Protein AF-A5ING0-F1 (afdb_monomer_lite)

pLDDT: mean 86.45, std 16.55, range [37.06, 98.38]

Sequence (148 aa):
MRKTYEVIRAILRKTGPILKTKLLKLLFLVDYYAIKKIGKQITDLDYKKYFYGPYDKNFELVLNKMYVEGLIHTEEHIIEPGPFETGKINLSNEEKEILDEVLQKYGEMTLNEVLEEIYKLDEIKKYSLHSRIGSEKFEKNRNRPLVM

Radius of gyration: 15.27 Å; chains: 1; bounding box: 49×27×41 Å

Foldseek 3Di:
DFLQLLLLLLLCVVQFKDALLLSQLLLVQLQVLCCVPVVGGRGPFFWFQAPLGTDGPCSVVVVVVCVVVQQWDADPRIIGGGPPVDDDRPDDPVSSVSSVVSCVVPVPPDSVVSSVVRCPDPQSVPDDHRHTRPVVSVVVVVPPPPPD

Secondary structure (DSSP, 8-state):
--HHHHHHHHHHHHH-SEEHHHHHHHHHHHHHHHHHHHSS-SS----EEETTEEE-TTHHHHHHHHHHTTSEEEETTEEEE-TT--S-----HHHHHHHHHHHHHHSSS-HHHHHHHHHH-HHHHHPPTTPBTTHHHHTTTT------

Structure (mmCIF, N/CA/C/O backbone):
data_AF-A5ING0-F1
#
_entry.id   AF-A5ING0-F1
#
loop_
_atom_site.group_PDB
_atom_site.id
_atom_site.type_symbol
_atom_site.label_atom_id
_atom_site.label_alt_id
_atom_site.label_comp_id
_atom_site.label_asym_id
_atom_site.label_entity_id
_atom_site.label_seq_id
_atom_site.pdbx_PDB_ins_code
_atom_site.Cartn_x
_atom_site.Cartn_y
_atom_site.Cartn_z
_atom_site.occupancy
_atom_site.B_iso_or_equiv
_atom_site.auth_seq_id
_atom_site.auth_comp_id
_atom_site.auth_asym_id
_atom_site.auth_atom_id
_atom_site.pdbx_PDB_model_num
ATOM 1 N N . MET A 1 1 ? -10.131 -9.727 -11.494 1.00 57.06 1 MET A N 1
ATOM 2 C CA . MET A 1 1 ? -8.803 -9.253 -11.047 1.00 57.06 1 MET A CA 1
ATOM 3 C C . MET A 1 1 ? -8.875 -9.023 -9.541 1.00 57.06 1 MET A C 1
ATOM 5 O O . MET A 1 1 ? -9.918 -8.567 -9.085 1.00 57.06 1 MET A O 1
ATOM 9 N N . ARG A 1 2 ? -7.864 -9.427 -8.761 1.00 83.56 2 ARG A N 1
ATOM 10 C CA . ARG A 1 2 ? -7.881 -9.277 -7.289 1.00 83.56 2 ARG A CA 1
ATOM 11 C C . ARG A 1 2 ? -7.775 -7.793 -6.924 1.00 83.56 2 ARG A C 1
ATOM 13 O O . ARG A 1 2 ? -6.963 -7.104 -7.535 1.00 83.56 2 ARG A O 1
ATOM 20 N N . LYS A 1 3 ? -8.533 -7.297 -5.936 1.00 91.81 3 LYS A N 1
ATOM 21 C CA . LYS A 1 3 ? -8.500 -5.869 -5.548 1.00 91.81 3 LYS A CA 1
ATOM 22 C C . LYS A 1 3 ? -7.100 -5.417 -5.124 1.00 91.81 3 LYS A C 1
ATOM 24 O O . LYS A 1 3 ? -6.705 -4.297 -5.431 1.00 91.81 3 LYS A O 1
ATOM 29 N N . THR A 1 4 ? -6.306 -6.312 -4.533 1.00 96.00 4 THR A N 1
ATOM 30 C CA . THR A 1 4 ? -4.893 -6.055 -4.213 1.00 96.00 4 THR A CA 1
ATOM 31 C C . THR A 1 4 ? -4.070 -5.622 -5.433 1.00 96.00 4 THR A C 1
ATOM 33 O O . THR A 1 4 ? -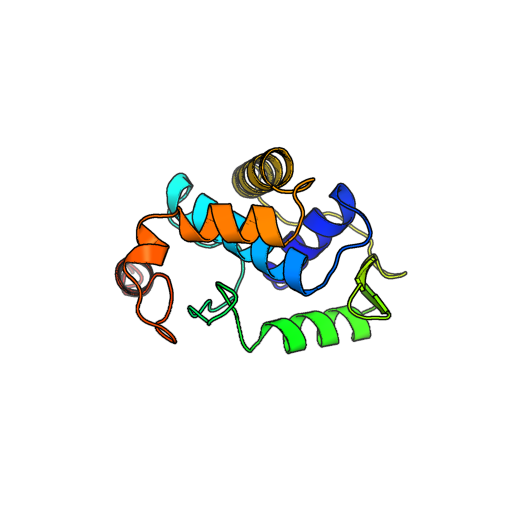3.220 -4.748 -5.298 1.00 96.00 4 THR A O 1
ATOM 36 N N . TYR A 1 5 ? -4.326 -6.174 -6.628 1.00 96.56 5 TYR A N 1
ATOM 37 C CA . TYR A 1 5 ? -3.601 -5.776 -7.845 1.00 96.56 5 TYR A CA 1
ATOM 38 C C . TYR A 1 5 ? -3.924 -4.337 -8.224 1.00 96.56 5 TYR A C 1
ATOM 40 O O . TYR A 1 5 ? -3.023 -3.576 -8.557 1.00 96.56 5 TYR A O 1
ATOM 48 N N . GLU A 1 6 ? -5.197 -3.954 -8.136 1.00 96.81 6 GLU A N 1
ATOM 49 C CA . GLU A 1 6 ? -5.648 -2.599 -8.462 1.00 96.81 6 GLU A CA 1
ATOM 50 C C . GLU A 1 6 ? -4.997 -1.563 -7.545 1.00 96.81 6 GLU A C 1
ATOM 52 O O . GLU A 1 6 ? -4.525 -0.534 -8.020 1.00 96.81 6 GLU A O 1
ATOM 57 N N . VAL A 1 7 ? -4.909 -1.857 -6.243 1.00 97.75 7 VAL A N 1
ATOM 58 C CA . VAL A 1 7 ? -4.259 -0.966 -5.273 1.00 97.75 7 VAL A CA 1
ATOM 59 C C . VAL A 1 7 ? -2.752 -0.879 -5.527 1.00 97.75 7 VAL A C 1
ATOM 61 O O . VAL A 1 7 ? -2.219 0.225 -5.566 1.00 97.75 7 VAL A O 1
ATOM 64 N N . ILE A 1 8 ? -2.062 -2.002 -5.771 1.00 97.75 8 ILE A N 1
ATOM 65 C CA . ILE A 1 8 ? -0.620 -1.992 -6.089 1.00 97.75 8 ILE A CA 1
ATOM 66 C C . ILE A 1 8 ? -0.351 -1.166 -7.347 1.00 97.75 8 ILE A C 1
ATOM 68 O O . ILE A 1 8 ? 0.488 -0.270 -7.323 1.00 97.75 8 ILE A O 1
ATOM 72 N N . ARG A 1 9 ? -1.090 -1.419 -8.433 1.00 97.44 9 ARG A N 1
ATOM 73 C CA . ARG A 1 9 ? -0.943 -0.675 -9.691 1.00 97.44 9 ARG A CA 1
ATOM 74 C C . ARG A 1 9 ? -1.210 0.817 -9.495 1.00 97.44 9 ARG A C 1
ATOM 76 O O . ARG A 1 9 ? -0.468 1.642 -10.017 1.00 97.44 9 ARG A O 1
ATOM 83 N N . ALA A 1 10 ? -2.239 1.172 -8.725 1.00 97.25 10 ALA A N 1
ATOM 84 C CA . ALA A 1 10 ? -2.561 2.563 -8.425 1.00 97.25 10 ALA A CA 1
ATOM 85 C C . ALA A 1 10 ? -1.451 3.270 -7.632 1.00 97.25 10 ALA A C 1
ATOM 87 O O . ALA A 1 10 ? -1.137 4.417 -7.943 1.00 97.25 10 ALA A O 1
ATOM 88 N N . ILE A 1 11 ? -0.835 2.584 -6.660 1.00 97.94 11 ILE A N 1
ATOM 89 C CA . ILE A 1 11 ? 0.327 3.101 -5.926 1.00 97.94 11 ILE A CA 1
ATOM 90 C C . ILE A 1 11 ? 1.502 3.303 -6.886 1.00 97.94 11 ILE A C 1
ATOM 92 O O . ILE A 1 11 ? 1.990 4.422 -6.999 1.00 97.94 11 ILE A O 1
ATOM 96 N N . LEU A 1 12 ? 1.896 2.272 -7.641 1.00 97.25 12 LEU A N 1
ATOM 97 C CA . LEU A 1 12 ? 3.041 2.335 -8.561 1.00 97.25 12 LEU A CA 1
ATOM 98 C C . LEU A 1 12 ? 2.897 3.437 -9.619 1.00 97.25 12 LEU A C 1
ATOM 100 O O . LEU A 1 12 ? 3.871 4.112 -9.934 1.00 97.25 12 LEU A O 1
ATOM 104 N N . ARG A 1 13 ? 1.684 3.679 -10.131 1.00 95.44 13 ARG A N 1
ATOM 105 C CA . ARG A 1 13 ? 1.418 4.782 -11.073 1.00 95.44 13 ARG A CA 1
ATOM 106 C C . ARG A 1 13 ? 1.638 6.170 -10.481 1.00 95.44 13 ARG A C 1
ATOM 108 O O . ARG A 1 13 ? 1.878 7.108 -11.233 1.00 95.44 13 ARG A O 1
ATOM 115 N N . LYS A 1 14 ? 1.490 6.316 -9.165 1.00 95.56 14 LYS A N 1
ATOM 116 C CA . LYS A 1 14 ? 1.600 7.599 -8.461 1.00 95.56 14 LYS A CA 1
ATOM 117 C C . LYS A 1 14 ? 2.979 7.804 -7.844 1.00 95.56 14 LYS A C 1
ATOM 119 O O . LYS A 1 14 ? 3.438 8.936 -7.803 1.00 95.56 14 LYS A O 1
ATOM 124 N N . THR A 1 15 ? 3.629 6.736 -7.385 1.00 95.19 15 THR A N 1
ATOM 125 C CA . THR A 1 15 ? 4.937 6.809 -6.717 1.00 95.19 15 THR A CA 1
ATOM 126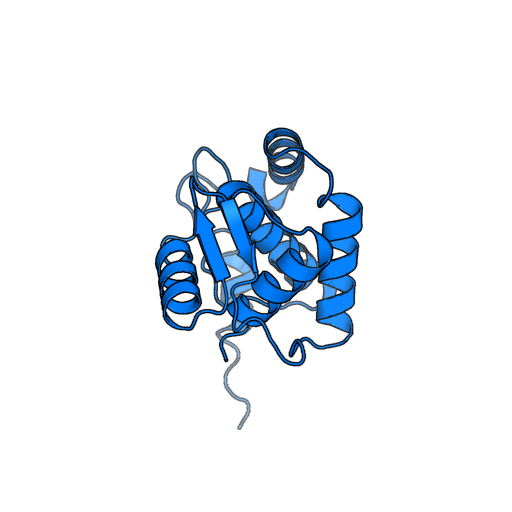 C C . THR A 1 15 ? 6.110 6.485 -7.635 1.00 95.19 15 THR A C 1
ATOM 128 O O . THR A 1 15 ? 7.244 6.797 -7.293 1.00 95.19 15 THR A O 1
ATOM 131 N N . GLY A 1 16 ? 5.870 5.814 -8.764 1.00 94.31 16 GLY A N 1
ATOM 132 C CA . GLY A 1 16 ? 6.936 5.170 -9.526 1.00 94.31 16 GLY A CA 1
ATOM 133 C C . GLY A 1 16 ? 7.540 3.974 -8.770 1.00 94.31 16 GLY A C 1
ATOM 134 O O . GLY A 1 16 ? 6.872 3.403 -7.892 1.00 94.31 16 GLY A O 1
ATOM 135 N N . PRO A 1 17 ? 8.783 3.581 -9.114 1.00 96.75 17 PRO A N 1
ATOM 136 C CA . PRO A 1 17 ? 9.496 2.483 -8.469 1.00 96.75 17 PRO A CA 1
ATOM 137 C C . PRO A 1 17 ? 9.580 2.650 -6.949 1.00 96.75 17 PRO A C 1
ATOM 139 O O . PRO A 1 17 ? 9.885 3.725 -6.435 1.00 96.75 17 PRO A O 1
ATOM 142 N N . ILE A 1 18 ? 9.314 1.575 -6.210 1.00 97.44 18 ILE A N 1
ATOM 143 C CA . ILE A 1 18 ? 9.235 1.618 -4.748 1.00 97.44 18 ILE A CA 1
ATOM 144 C C . ILE A 1 18 ? 9.777 0.338 -4.119 1.00 97.44 18 ILE A C 1
ATOM 146 O O . ILE A 1 18 ? 9.553 -0.765 -4.612 1.00 97.44 18 ILE A O 1
ATOM 150 N N . LEU A 1 19 ? 10.445 0.463 -2.972 1.00 96.94 19 LEU A N 1
ATOM 151 C CA . LEU A 1 19 ? 10.862 -0.700 -2.190 1.00 96.94 19 LEU A CA 1
ATOM 152 C C . LEU A 1 19 ? 9.650 -1.552 -1.795 1.00 96.94 19 LEU A C 1
ATOM 154 O O . LEU A 1 19 ? 8.682 -1.055 -1.214 1.00 96.94 19 LEU A O 1
ATOM 158 N N . LYS A 1 20 ? 9.751 -2.863 -2.016 1.00 95.62 20 LYS A N 1
ATOM 159 C CA . LYS A 1 20 ? 8.739 -3.872 -1.673 1.00 95.62 20 LYS A CA 1
ATOM 160 C C . LYS A 1 20 ? 8.234 -3.740 -0.235 1.00 95.62 20 LYS A C 1
ATOM 162 O O . LYS A 1 20 ? 7.039 -3.856 0.034 1.00 95.62 20 LYS A O 1
ATOM 167 N N . THR A 1 21 ? 9.144 -3.480 0.700 1.00 93.94 21 THR A N 1
ATOM 168 C CA . THR A 1 21 ? 8.821 -3.297 2.119 1.00 93.94 21 THR A CA 1
ATOM 169 C C . THR A 1 21 ? 7.993 -2.037 2.363 1.00 93.94 21 THR A C 1
ATOM 171 O O . THR A 1 21 ? 7.024 -2.110 3.118 1.00 93.94 21 THR A O 1
ATOM 174 N N . LYS A 1 22 ? 8.309 -0.918 1.694 1.00 95.75 22 LYS A N 1
ATOM 175 C CA . LYS A 1 22 ? 7.534 0.334 1.759 1.00 95.75 22 LYS A CA 1
ATOM 176 C C . LYS A 1 22 ? 6.161 0.167 1.108 1.00 95.75 22 LYS A C 1
ATOM 178 O O . LYS A 1 22 ? 5.166 0.554 1.717 1.00 95.75 22 LYS A O 1
ATOM 183 N N . LEU A 1 23 ? 6.082 -0.502 -0.046 1.00 97.50 23 LEU A N 1
ATOM 184 C CA . LEU A 1 23 ? 4.813 -0.835 -0.703 1.00 97.50 23 LEU A CA 1
ATOM 185 C C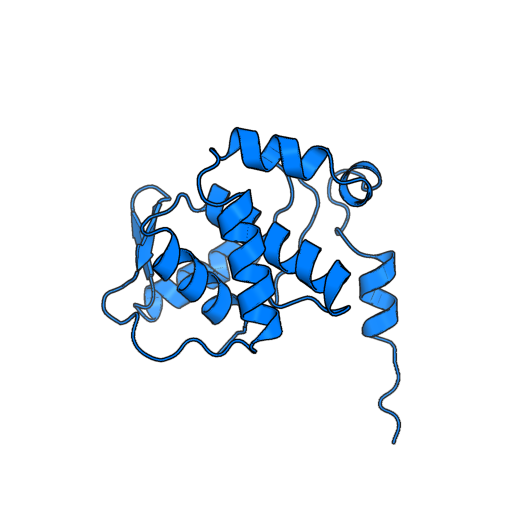 . LEU A 1 23 ? 3.861 -1.575 0.247 1.00 97.50 23 LEU A C 1
ATOM 187 O O . LEU A 1 23 ? 2.705 -1.184 0.384 1.00 97.50 23 LEU A O 1
ATOM 191 N N . LEU A 1 24 ? 4.348 -2.589 0.970 1.00 96.06 24 LEU A N 1
ATOM 192 C CA . LEU A 1 24 ? 3.523 -3.327 1.932 1.00 96.06 24 LEU A CA 1
ATOM 193 C C . LEU A 1 24 ? 2.984 -2.443 3.068 1.00 96.06 24 LEU A C 1
ATOM 195 O O . LEU A 1 24 ? 1.859 -2.651 3.525 1.00 96.06 24 LEU A O 1
ATOM 199 N N . LYS A 1 25 ? 3.760 -1.451 3.524 1.00 95.69 25 LYS A N 1
ATOM 200 C CA . LYS A 1 25 ? 3.313 -0.512 4.567 1.00 95.69 25 LYS A CA 1
ATOM 201 C C . LYS A 1 25 ? 2.267 0.465 4.048 1.00 95.69 25 LYS A C 1
ATOM 203 O O . LYS A 1 25 ? 1.288 0.710 4.747 1.00 95.69 25 LYS A O 1
ATOM 208 N N . LEU A 1 26 ? 2.430 0.960 2.822 1.00 97.56 26 LEU A N 1
ATOM 209 C CA . LEU A 1 26 ? 1.421 1.800 2.179 1.00 97.56 26 LEU A CA 1
ATOM 210 C C . LEU A 1 26 ? 0.119 1.024 1.952 1.00 97.56 26 LEU A C 1
ATOM 212 O O . LEU A 1 26 ? -0.943 1.541 2.279 1.00 97.56 26 LEU A O 1
ATOM 216 N N . LEU A 1 27 ? 0.187 -0.237 1.505 1.00 97.19 27 LEU A N 1
ATOM 217 C CA . LEU A 1 27 ? -0.993 -1.105 1.381 1.00 97.19 27 LEU A CA 1
ATOM 218 C C . LEU A 1 27 ? -1.724 -1.261 2.720 1.00 97.19 27 LEU A C 1
ATOM 220 O O . LEU A 1 27 ? -2.941 -1.102 2.781 1.00 97.19 27 LEU A O 1
ATOM 224 N N . PHE A 1 28 ? -0.977 -1.508 3.801 1.00 95.94 28 PHE A N 1
ATOM 225 C CA . PHE A 1 28 ? -1.555 -1.576 5.142 1.00 95.94 28 PHE A CA 1
ATOM 226 C C . PHE A 1 28 ? -2.263 -0.271 5.532 1.00 95.94 28 PHE A C 1
ATOM 228 O O . PHE A 1 28 ? -3.368 -0.317 6.066 1.00 95.94 28 PHE A O 1
ATOM 235 N N . LEU A 1 29 ? -1.647 0.888 5.271 1.00 96.69 29 LEU A N 1
ATOM 236 C CA . LEU A 1 29 ? -2.246 2.187 5.580 1.00 96.69 29 LEU A CA 1
ATOM 237 C C . LEU A 1 29 ? -3.510 2.435 4.750 1.00 96.69 29 LEU A C 1
ATOM 239 O O . LEU A 1 29 ? -4.515 2.854 5.318 1.00 96.69 29 LEU A O 1
ATOM 243 N N . VAL A 1 30 ? -3.508 2.110 3.454 1.00 97.69 30 VAL A N 1
ATOM 244 C CA . VAL A 1 30 ? -4.711 2.181 2.603 1.00 97.69 30 VAL A CA 1
ATOM 245 C C . VAL A 1 30 ? -5.858 1.393 3.230 1.00 97.69 30 VAL A C 1
ATOM 247 O O . VAL A 1 30 ? -6.943 1.936 3.437 1.00 97.69 30 VAL A O 1
ATOM 250 N N . ASP A 1 31 ? -5.609 0.146 3.616 1.00 95.81 31 ASP A N 1
ATOM 251 C CA . ASP A 1 31 ? -6.628 -0.704 4.226 1.00 95.81 31 ASP A CA 1
ATOM 252 C C . ASP A 1 31 ? -7.057 -0.226 5.617 1.00 95.81 31 ASP A C 1
ATOM 254 O O . ASP A 1 31 ? -8.247 -0.235 5.939 1.00 95.81 31 ASP A O 1
ATOM 258 N N . TYR A 1 32 ? -6.118 0.252 6.434 1.00 94.19 32 TYR A N 1
ATOM 259 C CA . TYR A 1 32 ? -6.404 0.819 7.749 1.00 94.19 32 TYR A CA 1
ATOM 260 C C . TYR A 1 32 ? -7.341 2.033 7.652 1.00 94.19 32 TYR A C 1
ATOM 262 O O . TYR A 1 32 ? -8.347 2.104 8.368 1.00 94.19 32 TYR A O 1
ATOM 270 N N . TYR A 1 33 ? -7.052 2.970 6.745 1.00 95.06 33 TYR A N 1
ATOM 271 C CA . TYR A 1 33 ? -7.898 4.143 6.521 1.00 95.06 33 TYR A CA 1
ATOM 272 C C . TYR A 1 33 ? -9.230 3.767 5.861 1.00 95.06 33 TYR A C 1
ATOM 274 O O . TYR A 1 33 ? -10.264 4.326 6.232 1.00 95.06 33 TYR A O 1
ATOM 282 N N . ALA A 1 34 ? -9.251 2.779 4.963 1.00 95.75 34 ALA A N 1
ATOM 283 C CA . ALA A 1 34 ? -10.487 2.284 4.365 1.00 95.75 34 ALA A CA 1
ATOM 284 C C . ALA A 1 34 ? -11.437 1.687 5.406 1.00 95.75 34 ALA A C 1
ATOM 286 O O . ALA A 1 34 ? -12.615 2.040 5.456 1.00 95.75 34 ALA A O 1
ATOM 287 N N . ILE A 1 35 ? -10.925 0.874 6.329 1.00 93.06 35 ILE A N 1
ATOM 288 C CA . ILE A 1 35 ? -11.733 0.330 7.424 1.00 93.06 35 ILE A CA 1
ATOM 289 C C . ILE A 1 35 ? -12.296 1.452 8.299 1.00 93.06 35 ILE A C 1
ATOM 291 O O . ILE A 1 35 ? -13.443 1.367 8.741 1.00 93.06 35 ILE A O 1
ATOM 295 N N . LYS A 1 36 ? -11.522 2.514 8.544 1.00 90.25 36 LYS A N 1
ATOM 296 C CA . LYS A 1 36 ? -11.983 3.665 9.330 1.00 90.25 36 LYS A CA 1
ATOM 297 C C . LYS A 1 36 ? -13.053 4.496 8.623 1.00 90.25 36 LYS A C 1
ATOM 299 O O . LYS A 1 36 ? -13.972 4.953 9.294 1.00 90.25 36 LYS A O 1
ATOM 304 N N . LYS A 1 37 ? -12.937 4.691 7.310 1.00 94.19 37 LYS A N 1
ATOM 305 C CA . LYS A 1 37 ? -13.806 5.597 6.541 1.00 94.19 37 LYS A CA 1
ATOM 306 C C . LYS A 1 37 ? -15.029 4.917 5.939 1.00 94.19 37 LYS A C 1
ATOM 308 O O . LYS A 1 37 ? -16.125 5.451 6.030 1.00 94.19 37 LYS A O 1
ATOM 313 N N . ILE A 1 38 ? -14.845 3.739 5.349 1.00 94.19 38 ILE A N 1
ATOM 314 C CA . ILE A 1 38 ? -15.893 3.004 4.623 1.00 94.19 38 ILE A CA 1
ATOM 315 C C . ILE A 1 38 ? -16.233 1.654 5.266 1.00 94.19 38 ILE A C 1
ATOM 317 O O . ILE A 1 38 ? -17.018 0.882 4.721 1.00 94.19 38 ILE A O 1
ATOM 321 N N . GLY A 1 39 ? -15.649 1.341 6.428 1.00 91.69 39 GLY A N 1
ATOM 322 C CA . GLY A 1 39 ? -16.000 0.158 7.221 1.00 91.69 39 GLY A CA 1
ATOM 323 C C . GLY A 1 39 ? -15.511 -1.178 6.654 1.00 91.69 39 GLY A C 1
ATOM 324 O O . GLY A 1 39 ? -15.812 -2.225 7.233 1.00 91.69 39 GLY A O 1
ATOM 325 N N . LYS A 1 40 ? -14.763 -1.166 5.545 1.00 91.50 40 LYS A N 1
ATOM 326 C CA . LYS A 1 40 ? -14.248 -2.367 4.879 1.00 91.50 40 LYS A CA 1
ATOM 327 C C . LYS A 1 40 ? -12.814 -2.180 4.394 1.00 91.50 40 LYS A C 1
ATOM 329 O O . LYS A 1 40 ? -12.397 -1.074 4.067 1.00 91.50 40 LYS A O 1
ATOM 334 N N . GLN A 1 41 ? -12.093 -3.292 4.343 1.00 93.50 41 GLN A N 1
ATOM 335 C CA . GLN A 1 41 ? -10.784 -3.399 3.710 1.00 93.50 41 GLN A CA 1
ATOM 336 C C . GLN A 1 41 ? -10.928 -3.344 2.177 1.00 93.50 41 GLN A C 1
ATOM 338 O O . GLN A 1 41 ? -11.955 -3.786 1.655 1.00 93.50 41 GLN A O 1
ATOM 343 N N . ILE A 1 42 ? -9.931 -2.806 1.466 1.00 95.19 42 ILE A N 1
ATOM 344 C CA . ILE A 1 42 ? -9.914 -2.764 -0.004 1.00 95.19 42 ILE A CA 1
ATOM 345 C C . ILE A 1 42 ? -9.168 -3.978 -0.548 1.00 95.19 42 ILE A C 1
ATOM 347 O O . ILE A 1 42 ? -9.660 -4.631 -1.466 1.00 95.19 42 ILE A O 1
ATOM 351 N N . THR A 1 43 ? -7.981 -4.275 -0.014 1.00 95.12 43 THR A N 1
ATOM 352 C CA . THR A 1 43 ? -7.178 -5.411 -0.477 1.00 95.12 43 THR A CA 1
ATOM 353 C C . THR A 1 43 ? -7.627 -6.728 0.156 1.00 95.12 43 THR A C 1
ATOM 355 O O . THR A 1 43 ? -8.326 -6.756 1.166 1.00 95.12 43 THR A O 1
ATOM 358 N N . ASP A 1 44 ? -7.177 -7.838 -0.427 1.00 91.44 44 ASP A N 1
ATOM 359 C CA . ASP A 1 44 ? -7.428 -9.186 0.090 1.00 91.44 44 ASP A CA 1
ATOM 360 C C . ASP A 1 44 ? -6.317 -9.661 1.060 1.00 91.44 44 ASP A C 1
ATOM 362 O O . ASP A 1 44 ? -6.141 -10.866 1.261 1.00 91.44 44 ASP A O 1
ATOM 366 N N . LEU A 1 45 ? -5.507 -8.740 1.605 1.00 91.94 45 LEU A N 1
ATOM 367 C CA . LEU A 1 45 ? -4.354 -9.065 2.452 1.00 91.94 45 LEU A CA 1
ATOM 368 C C . LEU A 1 45 ? -4.758 -9.365 3.908 1.00 91.94 45 LEU A C 1
ATOM 370 O O . LEU A 1 45 ? -5.657 -8.753 4.478 1.00 91.94 45 LEU A O 1
ATOM 374 N N . ASP A 1 46 ? -4.064 -10.301 4.544 1.00 89.62 46 ASP A N 1
ATOM 375 C CA . ASP A 1 46 ? -4.237 -10.700 5.939 1.00 89.62 46 ASP A CA 1
ATOM 376 C C . ASP A 1 46 ? -3.042 -10.255 6.794 1.00 89.62 46 ASP A C 1
ATOM 378 O O . ASP A 1 46 ? -2.071 -10.991 7.002 1.00 89.62 46 ASP A O 1
ATOM 382 N N . TYR A 1 47 ? -3.114 -9.017 7.285 1.00 89.44 47 TYR A N 1
ATOM 383 C CA . TYR A 1 47 ? -2.038 -8.414 8.060 1.00 89.44 47 TYR A CA 1
ATOM 384 C C . TYR A 1 47 ? -1.915 -9.005 9.466 1.00 89.44 47 TYR A C 1
ATOM 386 O O . TYR A 1 47 ? -2.843 -9.001 10.280 1.00 89.44 47 TYR A O 1
ATOM 394 N N . LYS A 1 48 ? -0.692 -9.401 9.807 1.00 84.00 48 LYS A N 1
ATOM 395 C CA . LYS A 1 48 ? -0.269 -9.741 11.165 1.00 84.00 48 LYS A CA 1
ATOM 396 C C . LYS A 1 48 ? 0.758 -8.739 11.660 1.00 84.00 48 LYS A C 1
ATOM 398 O O . LYS A 1 48 ? 1.586 -8.256 10.886 1.00 84.00 48 LYS A O 1
ATOM 403 N N . LYS A 1 49 ? 0.741 -8.446 12.958 1.00 79.25 49 LYS A N 1
ATOM 404 C CA . LYS A 1 49 ? 1.783 -7.628 13.583 1.00 79.25 49 LYS A CA 1
ATOM 405 C C . LYS A 1 49 ? 3.092 -8.418 13.617 1.00 79.25 49 LYS A C 1
ATOM 407 O O . LYS A 1 49 ? 3.140 -9.504 14.185 1.00 79.25 49 LYS A O 1
ATOM 412 N N . TYR A 1 50 ? 4.153 -7.873 13.038 1.00 77.06 50 TYR A N 1
ATOM 413 C CA . TYR A 1 50 ? 5.512 -8.413 13.117 1.00 77.06 50 TYR A CA 1
ATOM 414 C C . TYR A 1 50 ? 6.467 -7.366 13.703 1.00 77.06 50 TYR A C 1
ATOM 416 O O . TYR A 1 50 ? 6.081 -6.215 13.909 1.00 77.06 50 TYR A O 1
ATOM 424 N N . PHE A 1 51 ? 7.714 -7.768 13.971 1.00 69.88 51 PHE A N 1
ATOM 425 C CA . PHE A 1 51 ? 8.752 -6.909 14.558 1.00 69.88 51 PHE A CA 1
ATOM 426 C C . PHE A 1 51 ? 8.996 -5.619 13.758 1.00 69.88 51 PHE A C 1
ATOM 428 O O . PHE A 1 51 ? 9.297 -4.579 14.332 1.00 69.88 51 PHE A O 1
ATOM 435 N N . TYR A 1 52 ? 8.800 -5.670 12.439 1.00 71.88 52 TYR A N 1
ATOM 436 C CA . TYR A 1 52 ? 8.985 -4.542 11.523 1.00 71.88 52 TYR A CA 1
ATOM 437 C C . TYR A 1 52 ? 7.646 -4.045 10.962 1.00 71.88 52 TYR A C 1
ATOM 439 O O . TYR A 1 52 ? 7.522 -3.720 9.780 1.00 71.88 52 TYR A O 1
ATOM 447 N N . GLY A 1 53 ? 6.605 -4.052 11.797 1.00 77.31 53 GLY A N 1
ATOM 448 C CA . GLY A 1 53 ? 5.261 -3.598 11.456 1.00 77.31 53 GLY A CA 1
ATOM 449 C C . GLY A 1 53 ? 4.385 -4.662 10.775 1.00 77.31 53 GLY A C 1
ATOM 450 O O . GLY A 1 53 ? 4.733 -5.842 10.745 1.00 77.31 53 GLY A O 1
ATOM 451 N N . PRO A 1 54 ? 3.229 -4.260 10.222 1.00 84.88 54 PRO A N 1
ATOM 452 C CA . PRO A 1 54 ? 2.249 -5.165 9.617 1.00 84.88 54 PRO A CA 1
ATOM 453 C C . PRO A 1 54 ? 2.824 -5.944 8.430 1.00 84.88 54 PRO A C 1
ATOM 455 O O . PRO A 1 54 ? 3.505 -5.360 7.583 1.00 84.88 54 PRO A O 1
ATOM 458 N N . TYR A 1 55 ? 2.562 -7.248 8.364 1.00 87.81 55 TYR A N 1
ATOM 459 C CA . TYR A 1 55 ? 3.040 -8.135 7.302 1.00 87.81 55 TYR A CA 1
ATOM 460 C C . TYR A 1 55 ? 1.983 -9.177 6.926 1.00 87.81 55 TYR A C 1
ATOM 462 O O . TYR A 1 55 ? 1.284 -9.688 7.800 1.00 87.81 55 TYR A O 1
ATOM 470 N N . ASP A 1 56 ? 1.906 -9.520 5.640 1.00 87.19 56 ASP A N 1
ATOM 471 C CA . ASP A 1 56 ? 1.114 -10.641 5.131 1.00 87.19 56 ASP A CA 1
ATOM 472 C C . ASP A 1 56 ? 2.035 -11.644 4.420 1.00 87.19 56 ASP A C 1
ATOM 474 O O . ASP A 1 56 ? 2.778 -11.291 3.504 1.00 87.19 56 ASP A O 1
ATOM 478 N N . LYS A 1 57 ? 1.935 -12.919 4.815 1.00 85.31 57 LYS A N 1
ATOM 479 C CA . LYS A 1 57 ? 2.664 -14.052 4.222 1.00 85.31 57 LYS A CA 1
ATOM 480 C C . LYS A 1 57 ? 2.362 -14.274 2.735 1.00 85.31 57 LYS A C 1
ATOM 482 O O . LYS A 1 57 ? 3.180 -14.843 2.022 1.00 85.31 57 LYS A O 1
ATOM 487 N N . ASN A 1 58 ? 1.185 -13.865 2.269 1.00 87.94 58 ASN A N 1
ATOM 488 C CA . ASN A 1 58 ? 0.737 -14.037 0.892 1.00 87.94 58 ASN A CA 1
ATOM 489 C C . ASN A 1 58 ? 1.199 -12.896 -0.020 1.00 87.94 58 ASN A C 1
ATOM 491 O O . ASN A 1 58 ? 1.011 -12.990 -1.232 1.00 87.94 58 ASN A O 1
ATOM 495 N N . PHE A 1 59 ? 1.795 -11.832 0.525 1.00 93.06 59 PHE A N 1
ATOM 496 C CA . PHE A 1 59 ? 2.207 -10.674 -0.263 1.00 93.06 59 PHE A CA 1
ATOM 497 C C . PHE A 1 59 ? 3.224 -11.039 -1.354 1.00 93.06 59 PHE A C 1
ATOM 499 O O . PHE A 1 59 ? 3.058 -10.647 -2.505 1.00 93.06 59 PHE A O 1
ATOM 506 N N . GLU A 1 60 ? 4.209 -11.883 -1.039 1.00 92.56 60 GLU A N 1
ATOM 507 C CA . GLU A 1 60 ? 5.181 -12.375 -2.029 1.00 92.56 60 GLU A CA 1
ATOM 508 C C . GLU A 1 60 ? 4.501 -13.172 -3.150 1.00 92.56 60 GLU A C 1
ATOM 510 O O . GLU A 1 60 ? 4.823 -13.014 -4.324 1.00 92.56 60 GLU A O 1
ATOM 515 N N . LEU A 1 61 ? 3.495 -13.988 -2.815 1.00 93.31 61 LEU A N 1
ATOM 516 C CA . LEU A 1 61 ? 2.728 -14.739 -3.809 1.00 93.31 61 LEU A CA 1
ATOM 517 C C . LEU A 1 61 ? 1.922 -13.811 -4.731 1.00 93.31 61 LEU A C 1
ATOM 519 O O . LEU A 1 61 ? 1.770 -14.106 -5.916 1.00 93.31 61 LEU A O 1
ATOM 523 N N . VAL A 1 62 ? 1.386 -12.709 -4.198 1.00 95.25 62 VAL A N 1
ATOM 524 C CA . VAL A 1 62 ? 0.687 -11.678 -4.982 1.00 95.25 62 VAL A CA 1
ATOM 525 C C . VAL A 1 62 ? 1.649 -11.050 -5.988 1.00 95.25 62 VAL A C 1
ATOM 527 O O . VAL A 1 62 ? 1.321 -11.032 -7.174 1.00 95.25 62 VAL A O 1
ATOM 530 N N . LEU A 1 63 ? 2.831 -10.612 -5.538 1.00 95.88 63 LEU A N 1
ATOM 531 C CA . LEU A 1 63 ? 3.845 -9.998 -6.400 1.00 95.88 63 LEU A CA 1
ATOM 532 C C . LEU A 1 63 ? 4.359 -10.971 -7.465 1.00 95.88 63 LEU A C 1
ATOM 534 O O . LEU A 1 63 ? 4.364 -10.624 -8.639 1.00 95.88 63 LEU A O 1
ATOM 538 N N . ASN A 1 64 ? 4.689 -12.211 -7.093 1.00 95.38 64 ASN A N 1
ATOM 539 C CA . ASN A 1 64 ? 5.166 -13.221 -8.044 1.00 95.38 64 ASN A CA 1
ATOM 540 C C . ASN A 1 64 ? 4.164 -13.471 -9.175 1.00 95.38 64 ASN A C 1
ATOM 542 O O . ASN A 1 64 ? 4.548 -13.594 -10.333 1.00 95.38 64 ASN A O 1
ATOM 546 N N . LYS A 1 65 ? 2.866 -13.512 -8.861 1.00 95.81 65 LYS A N 1
ATOM 547 C CA . LYS A 1 65 ? 1.830 -13.652 -9.890 1.00 95.81 65 LYS A CA 1
ATOM 548 C C . LYS A 1 65 ? 1.735 -12.415 -10.786 1.00 95.81 65 LYS A C 1
ATOM 550 O O . LYS A 1 65 ? 1.681 -12.573 -11.996 1.00 95.81 65 LYS A O 1
ATOM 555 N N . MET A 1 66 ? 1.780 -11.207 -10.215 1.00 96.50 66 MET A N 1
ATOM 556 C CA . MET A 1 66 ? 1.793 -9.969 -11.009 1.00 96.50 66 MET A CA 1
ATOM 557 C C . MET A 1 66 ? 3.022 -9.884 -11.923 1.00 96.50 66 MET A C 1
ATOM 559 O O . MET A 1 66 ? 2.905 -9.401 -13.044 1.00 96.50 66 MET A O 1
ATOM 563 N N . TYR A 1 67 ? 4.179 -10.361 -11.459 1.00 96.69 67 TYR A N 1
ATOM 564 C CA . TYR A 1 67 ? 5.408 -10.434 -12.247 1.00 96.69 67 TYR A CA 1
ATOM 565 C C . TYR A 1 67 ? 5.265 -11.409 -13.422 1.00 96.69 67 TYR A C 1
ATOM 567 O O . TYR A 1 67 ? 5.556 -11.046 -14.556 1.00 96.69 67 TYR A O 1
ATOM 575 N N . VAL A 1 68 ? 4.741 -12.617 -13.177 1.00 96.44 68 VAL A N 1
ATOM 576 C CA . VAL A 1 68 ? 4.472 -13.610 -14.237 1.00 96.44 68 VAL A CA 1
ATOM 577 C C . VAL A 1 68 ? 3.454 -13.090 -15.257 1.00 96.44 68 VAL A C 1
ATOM 579 O O . VAL A 1 68 ? 3.588 -13.350 -16.448 1.00 96.44 68 VAL A O 1
ATOM 582 N N . GLU A 1 69 ? 2.459 -12.324 -14.810 1.00 95.31 69 GLU A N 1
ATOM 583 C CA . GLU A 1 69 ? 1.489 -11.643 -15.679 1.00 95.31 69 GLU A CA 1
ATOM 584 C C . GLU A 1 69 ? 2.071 -10.391 -16.374 1.00 95.31 69 GLU A C 1
ATOM 586 O O . GLU A 1 69 ? 1.381 -9.747 -17.161 1.00 95.31 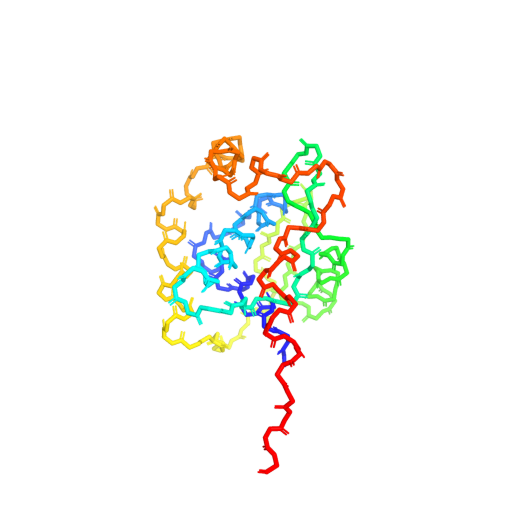69 GLU A O 1
ATOM 591 N N . GLY A 1 70 ? 3.327 -10.024 -16.089 1.00 96.00 70 GLY A N 1
ATOM 592 C CA . GLY A 1 70 ? 4.025 -8.857 -16.640 1.00 96.00 70 GLY A CA 1
ATOM 593 C C . GLY A 1 70 ? 3.444 -7.502 -16.220 1.00 96.00 70 GLY A C 1
ATOM 594 O O . GLY A 1 70 ? 3.723 -6.486 -16.858 1.00 96.00 70 GLY A O 1
ATOM 595 N N . LEU A 1 71 ? 2.639 -7.472 -15.153 1.00 96.62 71 LEU A N 1
ATOM 596 C CA . LEU A 1 71 ? 2.047 -6.253 -14.590 1.00 96.62 71 LEU A CA 1
ATOM 597 C C . LEU A 1 71 ? 3.049 -5.443 -13.763 1.00 96.62 71 LEU A C 1
ATOM 599 O O . LEU A 1 71 ? 2.880 -4.236 -13.606 1.00 96.62 71 LEU A O 1
ATOM 603 N N . ILE A 1 72 ? 4.067 -6.102 -13.212 1.00 97.44 72 ILE A N 1
ATOM 604 C CA . ILE A 1 72 ? 5.160 -5.469 -12.467 1.00 97.44 72 ILE A CA 1
ATOM 605 C C . ILE A 1 72 ? 6.500 -6.040 -12.922 1.00 97.44 72 ILE A C 1
ATOM 607 O O . ILE A 1 72 ? 6.567 -7.187 -13.369 1.00 97.44 72 ILE A O 1
ATOM 611 N N . HIS A 1 73 ? 7.561 -5.265 -12.744 1.00 96.94 73 HIS A N 1
ATOM 612 C CA . HIS A 1 73 ? 8.930 -5.761 -12.727 1.00 96.94 73 HIS A CA 1
ATOM 613 C C . HIS A 1 73 ? 9.489 -5.682 -11.303 1.00 96.94 73 HIS A C 1
ATOM 615 O O . HIS A 1 73 ? 9.008 -4.901 -10.474 1.00 96.94 73 HIS A O 1
ATOM 621 N N . THR A 1 74 ? 10.457 -6.545 -10.998 1.00 93.81 74 THR A N 1
ATOM 622 C CA . THR A 1 74 ? 11.082 -6.595 -9.676 1.00 93.81 74 THR A CA 1
ATOM 623 C C . THR A 1 74 ? 12.588 -6.786 -9.803 1.00 93.81 74 THR A C 1
ATOM 625 O O . THR A 1 74 ? 13.022 -7.835 -10.278 1.00 93.81 74 THR A O 1
ATOM 628 N N . GLU A 1 75 ? 13.367 -5.829 -9.309 1.00 92.31 75 GLU A N 1
ATOM 629 C CA . GLU A 1 75 ? 14.835 -5.867 -9.284 1.00 92.31 75 GLU A CA 1
ATOM 630 C C . GLU A 1 75 ? 15.321 -5.368 -7.918 1.00 92.31 75 GLU A C 1
ATOM 632 O O . GLU A 1 75 ? 14.792 -4.392 -7.402 1.00 92.31 75 GLU A O 1
ATOM 637 N N . GLU A 1 76 ? 16.255 -6.075 -7.270 1.00 91.12 76 GLU A N 1
ATOM 638 C CA . GLU A 1 76 ? 16.830 -5.686 -5.962 1.00 91.12 76 GLU A CA 1
ATOM 639 C C . GLU A 1 76 ? 15.804 -5.231 -4.894 1.00 91.12 76 GLU A C 1
ATOM 641 O O . GLU A 1 76 ? 16.019 -4.294 -4.129 1.00 91.12 76 GLU A O 1
ATOM 646 N N . HIS A 1 77 ? 14.656 -5.915 -4.815 1.00 92.81 77 HIS A N 1
ATOM 647 C CA . HIS A 1 77 ? 13.521 -5.576 -3.936 1.00 92.81 77 HIS A CA 1
ATOM 648 C C . HIS A 1 77 ? 12.757 -4.287 -4.278 1.00 92.81 77 HIS A C 1
ATOM 650 O O . HIS A 1 77 ? 11.826 -3.935 -3.549 1.00 92.81 77 HIS A O 1
ATOM 656 N N . ILE A 1 78 ? 13.090 -3.610 -5.369 1.00 96.44 78 ILE A N 1
ATOM 657 C CA . ILE A 1 78 ? 12.304 -2.529 -5.958 1.00 96.44 78 ILE A CA 1
ATOM 658 C C . ILE A 1 78 ? 11.192 -3.152 -6.801 1.00 96.44 78 ILE A C 1
ATOM 660 O O . ILE A 1 78 ? 11.399 -4.137 -7.507 1.00 96.44 78 ILE A O 1
ATOM 664 N N . ILE A 1 79 ? 9.989 -2.601 -6.676 1.00 97.56 79 ILE A N 1
ATOM 665 C CA . ILE A 1 79 ? 8.818 -2.947 -7.474 1.00 97.56 79 ILE A CA 1
ATOM 666 C C . ILE A 1 79 ? 8.506 -1.758 -8.367 1.00 97.56 79 ILE A C 1
ATOM 668 O O . ILE A 1 79 ? 8.369 -0.638 -7.873 1.00 97.56 79 ILE A O 1
ATOM 672 N N . GLU A 1 80 ? 8.337 -2.007 -9.656 1.00 96.81 80 GLU A N 1
ATOM 673 C CA . GLU A 1 80 ? 8.005 -0.983 -10.641 1.00 96.81 80 GLU A CA 1
ATOM 674 C C . GLU A 1 80 ? 6.961 -1.493 -11.649 1.00 96.81 80 GLU A C 1
ATOM 676 O O . GLU A 1 80 ? 6.700 -2.701 -11.710 1.00 96.81 80 GLU A O 1
ATOM 681 N N . PRO A 1 81 ? 6.310 -0.600 -12.417 1.00 96.50 81 PRO A N 1
ATOM 682 C CA . PRO A 1 81 ? 5.390 -1.003 -13.477 1.00 96.50 81 PRO A CA 1
ATOM 683 C C . PRO A 1 81 ? 6.048 -1.941 -14.498 1.00 96.50 81 PRO A C 1
ATOM 685 O O . PRO A 1 81 ? 7.141 -1.675 -14.989 1.00 96.50 81 PRO A O 1
ATOM 688 N N . GLY A 1 82 ? 5.367 -3.037 -14.833 1.00 94.88 82 GLY A N 1
ATOM 689 C CA . GLY A 1 82 ? 5.811 -3.971 -15.866 1.00 94.88 82 GLY A CA 1
ATOM 690 C C . GLY A 1 82 ? 5.374 -3.546 -17.274 1.00 94.88 82 GLY A C 1
ATOM 691 O O . GLY A 1 82 ? 4.530 -2.661 -17.428 1.00 94.88 82 GLY A O 1
ATOM 692 N N . PRO A 1 83 ? 5.882 -4.208 -18.327 1.00 92.19 83 PRO A N 1
ATOM 693 C CA . PRO A 1 83 ? 5.579 -3.856 -19.718 1.00 92.19 83 PRO A CA 1
ATOM 694 C C . PRO A 1 83 ? 4.101 -4.043 -20.091 1.00 92.19 83 PRO A C 1
ATOM 696 O O . PRO A 1 83 ? 3.625 -3.430 -21.045 1.00 92.19 83 PRO A O 1
ATOM 699 N N . PHE A 1 84 ? 3.363 -4.876 -19.350 1.00 92.94 84 PHE A N 1
ATOM 700 C CA . PHE A 1 84 ? 1.930 -5.094 -19.552 1.00 92.94 84 PHE A CA 1
ATOM 701 C C . PHE A 1 84 ? 1.066 -4.351 -18.530 1.00 92.94 84 PHE A C 1
ATOM 703 O O . PHE A 1 84 ? -0.153 -4.544 -18.509 1.00 92.94 84 PHE A O 1
ATOM 710 N N . GLU A 1 85 ? 1.656 -3.468 -17.714 1.00 89.31 85 GLU A N 1
ATOM 711 C CA . GLU A 1 85 ? 0.923 -2.559 -16.830 1.00 89.31 85 GLU A CA 1
ATOM 712 C C . GLU A 1 85 ? 0.118 -1.558 -17.671 1.00 89.31 85 GLU A C 1
ATOM 714 O O . GLU A 1 85 ? 0.538 -0.447 -17.976 1.00 89.31 85 GLU A O 1
ATOM 719 N N . THR A 1 86 ? -1.071 -1.980 -18.090 1.00 82.06 86 THR A N 1
ATOM 720 C CA . THR A 1 86 ? -1.943 -1.225 -18.987 1.00 82.06 86 THR A CA 1
ATOM 721 C C . THR A 1 86 ? -3.397 -1.351 -18.538 1.00 82.06 86 THR A C 1
ATOM 723 O O . THR A 1 86 ? -3.787 -2.260 -17.803 1.00 82.06 86 THR A O 1
ATOM 726 N N . GLY A 1 87 ? -4.237 -0.395 -18.930 1.00 87.56 87 GLY A N 1
ATOM 727 C CA . GLY A 1 87 ? -5.669 -0.423 -18.627 1.00 87.56 87 GLY A CA 1
ATOM 728 C C . GLY A 1 87 ? -6.085 0.404 -17.410 1.00 87.56 87 GLY A C 1
ATOM 729 O O . GLY A 1 87 ? -5.282 1.062 -16.741 1.00 87.56 87 GLY A O 1
ATOM 730 N N . LYS A 1 88 ? -7.395 0.433 -17.166 1.00 91.31 88 LYS A N 1
ATOM 731 C CA . LYS A 1 88 ? -8.004 1.259 -16.119 1.00 91.31 88 LYS A CA 1
ATOM 732 C C . LYS A 1 88 ? -7.874 0.578 -14.756 1.00 91.31 88 LYS A C 1
ATOM 734 O O . LYS A 1 88 ? -8.012 -0.637 -14.660 1.00 91.31 88 LYS A O 1
ATOM 739 N N . ILE A 1 89 ? -7.645 1.385 -13.723 1.00 94.31 89 ILE A N 1
ATOM 740 C CA . ILE A 1 89 ? -7.672 0.942 -12.326 1.00 94.31 89 ILE A CA 1
ATOM 741 C C . ILE A 1 89 ? -9.129 0.771 -11.896 1.00 94.31 89 ILE A C 1
ATOM 743 O O . ILE A 1 89 ? -9.911 1.728 -11.961 1.00 94.31 89 ILE A O 1
ATOM 747 N N . ASN A 1 90 ? -9.482 -0.425 -11.429 1.00 94.88 90 ASN A N 1
ATOM 748 C CA . ASN A 1 90 ? -10.837 -0.765 -10.993 1.00 94.88 90 ASN A CA 1
ATOM 749 C C . ASN A 1 90 ? -11.041 -0.552 -9.479 1.00 94.88 90 ASN A C 1
ATOM 751 O O . ASN A 1 90 ? -11.307 -1.483 -8.708 1.00 94.88 90 ASN A O 1
ATOM 755 N N . LEU A 1 91 ? -10.912 0.707 -9.059 1.00 95.69 91 LEU A N 1
ATOM 756 C CA . LEU A 1 91 ? -11.234 1.185 -7.712 1.00 95.69 91 LEU A CA 1
ATOM 757 C C . LEU A 1 91 ? -12.434 2.143 -7.767 1.00 95.69 91 LEU A C 1
ATOM 759 O O . LEU A 1 91 ? -12.550 2.919 -8.725 1.00 95.69 91 LEU A O 1
ATOM 763 N N . SER A 1 92 ? -13.313 2.091 -6.759 1.00 96.12 92 SER A N 1
ATOM 764 C CA . SER A 1 92 ? -14.392 3.080 -6.597 1.00 96.12 92 SER A CA 1
ATOM 765 C C . SER A 1 92 ? -13.812 4.474 -6.329 1.00 96.12 92 SER A C 1
ATOM 767 O O . SER A 1 92 ? -12.610 4.621 -6.096 1.00 96.12 92 SER A O 1
ATOM 769 N N . ASN A 1 93 ? -14.645 5.513 -6.382 1.00 97.00 93 ASN A N 1
ATOM 770 C CA . ASN A 1 93 ? -14.170 6.870 -6.106 1.00 97.00 93 ASN A CA 1
ATOM 771 C C . ASN A 1 93 ? -13.709 7.004 -4.649 1.00 97.00 93 ASN A C 1
ATOM 773 O O . ASN A 1 93 ? -12.618 7.505 -4.412 1.00 97.00 93 ASN A O 1
ATOM 777 N N . GLU A 1 94 ? -14.451 6.432 -3.700 1.00 97.12 94 GLU A N 1
ATOM 778 C CA . GLU A 1 94 ? -14.084 6.426 -2.281 1.00 97.12 94 GLU A CA 1
ATOM 779 C C . GLU A 1 94 ? -12.765 5.673 -2.044 1.00 97.12 94 GLU A C 1
ATOM 781 O O . GLU A 1 94 ? -11.902 6.134 -1.302 1.00 97.12 94 GLU A O 1
ATOM 786 N N . GLU A 1 95 ? -12.572 4.523 -2.704 1.00 97.75 95 GLU A N 1
ATOM 787 C CA . GLU A 1 95 ? -11.326 3.748 -2.622 1.00 97.75 95 GLU A CA 1
ATOM 788 C C . GLU A 1 95 ? -10.124 4.544 -3.162 1.00 97.75 95 GLU A C 1
ATOM 790 O O . GLU A 1 95 ? -9.039 4.491 -2.579 1.00 97.75 95 GLU A O 1
ATOM 795 N N . LYS A 1 96 ? -10.312 5.304 -4.251 1.00 97.62 96 LYS A N 1
ATOM 796 C CA . LYS A 1 96 ? -9.277 6.182 -4.821 1.00 97.62 96 LYS A CA 1
ATOM 797 C C . LYS A 1 96 ? -8.966 7.363 -3.912 1.00 97.62 96 LYS A C 1
ATOM 799 O O . LYS A 1 96 ? -7.796 7.648 -3.706 1.00 97.62 96 LYS A O 1
ATOM 804 N N . GLU A 1 97 ? -9.980 8.008 -3.342 1.00 98.19 97 GLU A N 1
ATOM 805 C CA . GLU A 1 97 ? -9.803 9.120 -2.401 1.00 98.19 97 GLU A CA 1
ATOM 806 C C . GLU A 1 97 ? -9.023 8.688 -1.153 1.00 98.19 97 GLU A C 1
ATOM 808 O O . GLU A 1 97 ? -8.120 9.391 -0.706 1.00 98.19 97 GLU A O 1
ATOM 813 N N . ILE A 1 98 ? -9.317 7.499 -0.613 1.00 98.38 98 ILE A N 1
ATOM 814 C CA . ILE A 1 98 ? -8.562 6.923 0.509 1.00 98.38 98 ILE A CA 1
ATOM 815 C C . ILE A 1 98 ? -7.101 6.686 0.121 1.00 98.38 98 ILE A C 1
ATOM 817 O O . ILE A 1 98 ? -6.198 7.033 0.884 1.00 98.38 98 ILE A O 1
ATOM 821 N N . LEU A 1 99 ? -6.869 6.084 -1.048 1.00 98.38 99 LEU A N 1
ATOM 822 C CA . LEU A 1 99 ? -5.525 5.836 -1.558 1.00 98.38 99 LEU A CA 1
ATOM 823 C C . LEU A 1 99 ? -4.752 7.145 -1.743 1.00 98.38 99 LEU A C 1
ATOM 825 O O . LEU A 1 99 ? -3.602 7.234 -1.320 1.00 98.38 99 LEU A O 1
ATOM 829 N N . ASP A 1 100 ? -5.390 8.159 -2.319 1.00 98.19 100 ASP A N 1
ATOM 830 C CA . ASP A 1 100 ? -4.780 9.457 -2.591 1.00 98.19 100 ASP A CA 1
ATOM 831 C C . ASP A 1 100 ? -4.431 10.204 -1.306 1.00 98.19 100 ASP A C 1
ATOM 833 O O . ASP A 1 100 ? -3.325 10.728 -1.202 1.00 98.19 100 ASP A O 1
ATOM 837 N N . GLU A 1 101 ? -5.292 10.170 -0.287 1.00 98.06 101 GLU A N 1
ATOM 838 C CA . GLU A 1 101 ? -4.970 10.727 1.031 1.00 98.06 101 GLU A CA 1
ATOM 839 C C . GLU A 1 101 ? -3.779 10.013 1.681 1.00 98.06 101 GLU A C 1
ATOM 841 O O . GLU A 1 101 ? -2.886 10.656 2.239 1.00 98.06 101 GLU A O 1
ATOM 846 N N . VAL A 1 102 ? -3.735 8.679 1.599 1.00 98.25 102 VAL A N 1
ATOM 847 C CA . VAL A 1 102 ? -2.615 7.904 2.144 1.00 98.25 102 VAL A CA 1
ATOM 848 C C . VAL A 1 102 ? -1.319 8.244 1.414 1.00 98.25 102 VAL A C 1
ATOM 850 O O . VAL A 1 102 ? -0.300 8.455 2.066 1.00 98.25 102 VAL A O 1
ATOM 853 N N . LEU A 1 103 ? -1.329 8.344 0.086 1.00 98.00 103 LEU A N 1
ATOM 854 C CA . LEU A 1 103 ? -0.126 8.691 -0.668 1.00 98.00 103 LEU A CA 1
ATOM 855 C C . LEU A 1 103 ? 0.289 10.150 -0.469 1.00 98.00 103 LEU A C 1
ATOM 857 O O . LEU A 1 103 ? 1.478 10.413 -0.329 1.00 98.00 103 LEU A O 1
ATOM 861 N N . GLN A 1 104 ? -0.658 11.080 -0.360 1.00 97.75 104 GLN A N 1
ATOM 862 C CA . GLN A 1 104 ? -0.360 12.472 -0.027 1.00 97.75 104 GLN A CA 1
ATOM 863 C C . GLN A 1 104 ? 0.323 12.588 1.341 1.00 97.75 104 GLN A C 1
ATOM 865 O O . GLN A 1 104 ? 1.229 13.399 1.515 1.00 97.75 104 GLN A O 1
ATOM 870 N N . LYS A 1 105 ? -0.106 11.781 2.316 1.00 97.50 105 LYS A N 1
ATOM 871 C CA . LYS A 1 105 ? 0.412 11.843 3.685 1.00 97.50 105 LYS A CA 1
ATOM 872 C C . LYS A 1 105 ? 1.702 11.047 3.892 1.00 97.50 105 LYS A C 1
ATOM 874 O O . LYS A 1 105 ? 2.557 11.486 4.650 1.00 97.50 105 LYS A O 1
ATOM 879 N N . TYR A 1 106 ? 1.829 9.882 3.263 1.00 97.38 106 TYR A N 1
ATOM 880 C CA . TYR A 1 106 ? 2.876 8.897 3.565 1.00 97.38 106 TYR A CA 1
ATOM 881 C C . TYR A 1 106 ? 3.737 8.510 2.355 1.00 97.38 106 TYR A C 1
ATOM 883 O O . TYR A 1 106 ? 4.737 7.814 2.518 1.00 97.38 106 TYR A O 1
ATOM 891 N N . GLY A 1 107 ? 3.357 8.911 1.139 1.00 94.69 107 GLY A N 1
ATOM 892 C CA . GLY A 1 107 ? 4.009 8.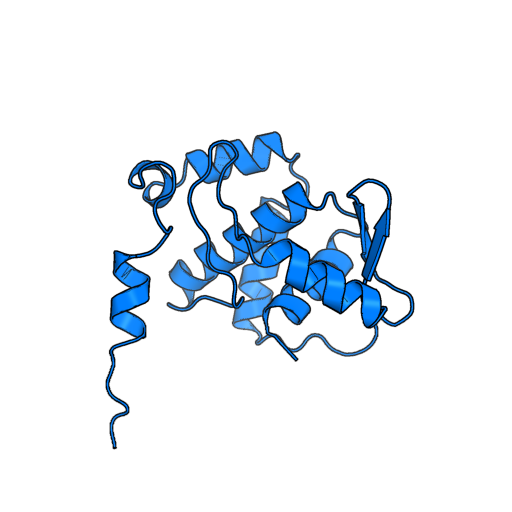486 -0.103 1.00 94.69 107 GLY A CA 1
ATOM 893 C C . GLY A 1 107 ? 5.467 8.928 -0.198 1.00 94.69 107 GLY A C 1
ATOM 894 O O . GLY A 1 107 ? 6.322 8.110 -0.534 1.00 94.69 107 GLY A O 1
ATOM 895 N N . GLU A 1 108 ? 5.765 10.167 0.194 1.00 95.25 108 GLU A N 1
ATOM 896 C CA . GLU A 1 108 ? 7.121 10.744 0.158 1.00 95.25 108 GLU A CA 1
ATOM 897 C C . GLU A 1 108 ? 7.977 10.390 1.383 1.00 95.25 108 GLU A C 1
ATOM 899 O O . GLU A 1 108 ? 9.195 10.540 1.360 1.00 95.25 108 GLU A O 1
ATOM 904 N N . MET A 1 109 ? 7.369 9.857 2.446 1.00 96.06 109 MET A N 1
ATOM 905 C CA . MET A 1 109 ? 8.096 9.451 3.650 1.00 96.06 109 MET A CA 1
ATOM 906 C C . MET A 1 109 ? 9.032 8.269 3.370 1.00 96.06 109 MET A C 1
ATOM 908 O O . MET A 1 109 ? 8.728 7.354 2.597 1.00 96.06 109 MET A O 1
ATOM 912 N N . THR A 1 110 ? 10.172 8.234 4.045 1.00 95.38 110 THR A N 1
ATOM 913 C CA . THR A 1 110 ? 11.042 7.058 4.107 1.00 95.38 110 THR A CA 1
ATOM 914 C C . THR A 1 110 ? 10.328 5.889 4.792 1.00 95.38 110 THR A C 1
ATOM 916 O O . THR A 1 110 ? 9.341 6.053 5.511 1.00 95.38 110 THR A O 1
ATOM 919 N N . LEU A 1 111 ? 10.837 4.667 4.606 1.00 92.88 111 LEU A N 1
ATOM 920 C CA . LEU A 1 111 ? 10.264 3.486 5.262 1.00 92.88 111 LEU A CA 1
ATOM 921 C C . LEU A 1 111 ? 10.220 3.639 6.793 1.00 92.88 111 LEU A C 1
ATOM 923 O O . LEU A 1 111 ? 9.244 3.221 7.414 1.00 92.88 111 LEU A O 1
ATOM 927 N N . ASN A 1 112 ? 11.255 4.235 7.389 1.00 92.50 112 ASN A N 1
ATOM 928 C CA . ASN A 1 112 ? 11.339 4.418 8.837 1.00 92.50 112 ASN A CA 1
ATOM 929 C C . ASN A 1 112 ? 10.289 5.413 9.344 1.00 92.50 112 ASN A C 1
ATOM 931 O O . ASN A 1 112 ? 9.582 5.096 10.294 1.00 92.50 112 ASN A O 1
ATOM 935 N N . GLU A 1 113 ? 10.105 6.546 8.666 1.00 95.00 113 GLU A N 1
ATOM 936 C CA . GLU A 1 113 ? 9.058 7.522 9.005 1.00 95.00 113 GLU A CA 1
ATOM 937 C C . GLU A 1 113 ? 7.655 6.905 8.892 1.00 95.00 113 GLU A C 1
ATOM 939 O O . GLU A 1 113 ? 6.830 7.048 9.794 1.00 95.00 113 GLU A O 1
ATOM 944 N N . VAL A 1 114 ? 7.397 6.119 7.837 1.00 94.31 114 VAL A N 1
ATOM 945 C CA . VAL A 1 114 ? 6.129 5.379 7.698 1.00 94.31 114 VAL A CA 1
ATOM 946 C C . VAL A 1 114 ? 5.928 4.396 8.857 1.00 94.31 114 VAL A C 1
ATOM 948 O O . VAL A 1 114 ? 4.818 4.259 9.373 1.00 94.31 114 VAL A O 1
ATOM 951 N N . LEU A 1 115 ? 6.981 3.695 9.283 1.00 91.25 115 LEU A N 1
ATOM 952 C CA . LEU A 1 115 ? 6.909 2.765 10.410 1.00 91.25 115 LEU A CA 1
ATOM 953 C C . LEU A 1 115 ? 6.619 3.480 11.730 1.00 91.25 115 LEU A C 1
ATOM 955 O O . LEU A 1 115 ? 5.776 3.005 12.493 1.00 91.25 115 LEU A O 1
ATOM 959 N N . GLU A 1 116 ? 7.273 4.609 11.994 1.00 91.44 116 GLU A N 1
ATOM 960 C CA . GLU A 1 116 ? 7.010 5.430 13.177 1.00 91.44 116 GLU A CA 1
ATOM 961 C C . GLU A 1 116 ? 5.544 5.866 13.237 1.00 91.44 116 GLU A C 1
ATOM 963 O O . GLU A 1 116 ? 4.898 5.725 14.278 1.00 91.44 116 GLU A O 1
ATOM 968 N N . GLU A 1 117 ? 4.985 6.314 12.113 1.00 93.44 117 GLU A N 1
ATOM 969 C CA . GLU A 1 117 ? 3.570 6.673 12.015 1.00 93.44 117 GLU A CA 1
ATOM 970 C C . GLU A 1 117 ? 2.644 5.474 12.261 1.00 93.44 117 GLU A C 1
ATOM 972 O O . GLU A 1 117 ? 1.666 5.587 13.003 1.00 93.44 117 GLU A O 1
ATOM 977 N N . ILE A 1 118 ? 2.967 4.297 11.718 1.00 90.38 118 ILE A N 1
ATOM 978 C CA . ILE A 1 118 ? 2.201 3.066 11.964 1.00 90.38 118 ILE A CA 1
ATOM 979 C C . ILE A 1 118 ? 2.218 2.681 13.451 1.00 90.38 118 ILE A C 1
ATOM 981 O O . ILE A 1 118 ? 1.194 2.254 13.986 1.00 90.38 118 ILE A O 1
ATOM 985 N N . TYR A 1 119 ? 3.347 2.843 14.145 1.00 86.31 119 TYR A N 1
ATOM 986 C CA . TYR A 1 119 ? 3.450 2.531 15.575 1.00 86.31 119 TYR A CA 1
ATOM 987 C C . TYR A 1 119 ? 2.726 3.539 16.478 1.00 86.31 119 TYR A C 1
ATOM 989 O O . TYR A 1 119 ? 2.357 3.195 17.606 1.00 86.31 119 TYR A O 1
ATOM 997 N N . LYS A 1 120 ? 2.450 4.752 15.988 1.00 88.88 120 LYS A N 1
ATOM 998 C CA . LYS A 1 120 ? 1.606 5.730 16.690 1.00 88.88 120 LYS A CA 1
ATOM 999 C C . LYS A 1 120 ? 0.121 5.354 16.664 1.00 88.88 120 LYS A C 1
ATOM 1001 O O . LYS A 1 120 ? -0.605 5.820 17.542 1.00 88.88 120 LYS A O 1
ATOM 1006 N N . LEU A 1 121 ? -0.324 4.494 15.740 1.00 86.19 121 LEU A N 1
ATOM 1007 C CA . LEU A 1 121 ? -1.723 4.065 15.631 1.00 86.19 121 LEU A CA 1
ATOM 1008 C C . LEU A 1 121 ? -2.153 3.254 16.863 1.00 86.19 121 LEU A C 1
ATOM 1010 O O . LEU A 1 121 ? -1.578 2.209 17.177 1.00 86.19 121 LEU A O 1
ATOM 1014 N N . ASP A 1 122 ? -3.201 3.709 17.548 1.00 77.44 122 ASP A N 1
ATOM 1015 C CA . ASP A 1 122 ? -3.651 3.108 18.810 1.00 77.44 122 ASP A CA 1
ATOM 1016 C C . ASP A 1 122 ? -4.073 1.647 18.662 1.00 77.44 122 ASP A C 1
ATOM 1018 O O . ASP A 1 122 ? -3.858 0.838 19.563 1.00 77.44 122 ASP A O 1
ATOM 1022 N N . GLU A 1 123 ? -4.636 1.274 17.515 1.00 74.00 123 GLU A N 1
ATOM 1023 C CA . GLU A 1 123 ? -4.994 -0.107 17.218 1.00 74.00 123 GLU A CA 1
ATOM 1024 C C . GLU A 1 123 ? -3.747 -0.997 17.113 1.00 74.00 123 GLU A C 1
ATOM 1026 O O . GLU A 1 123 ? -3.773 -2.121 17.599 1.00 74.00 123 GLU A O 1
ATOM 1031 N N . ILE A 1 124 ? -2.624 -0.496 16.584 1.00 76.56 124 ILE A N 1
ATOM 1032 C CA . ILE A 1 124 ? -1.362 -1.252 16.501 1.00 76.56 124 ILE A CA 1
ATOM 1033 C C . ILE A 1 124 ? -0.710 -1.427 17.873 1.00 76.56 124 ILE A C 1
ATOM 1035 O O . ILE A 1 124 ? -0.119 -2.480 18.138 1.00 76.56 124 ILE A O 1
ATOM 1039 N N . LYS A 1 125 ? -0.846 -0.445 18.770 1.00 74.44 125 LYS A N 1
ATOM 1040 C CA . LYS A 1 125 ? -0.335 -0.542 20.149 1.00 74.44 125 LYS A CA 1
ATOM 1041 C C . LYS A 1 125 ? -0.995 -1.677 20.937 1.00 74.44 125 LYS A C 1
ATOM 1043 O O . LYS A 1 125 ? -0.326 -2.309 21.746 1.00 74.44 125 LYS A O 1
ATOM 1048 N N . LYS A 1 126 ? -2.272 -1.970 20.664 1.00 72.94 126 LYS A N 1
ATOM 1049 C CA . LYS A 1 126 ? -3.071 -2.984 21.382 1.00 72.94 126 LYS A CA 1
ATOM 1050 C C . LYS A 1 126 ? -2.731 -4.428 21.014 1.00 72.94 126 LYS A C 1
ATOM 1052 O O . LYS A 1 126 ? -2.985 -5.335 21.797 1.00 72.94 126 LYS A O 1
ATOM 1057 N N . TYR A 1 127 ? -2.175 -4.653 19.828 1.00 69.94 127 TYR A N 1
ATOM 1058 C CA . TYR A 1 127 ? -1.889 -5.995 19.330 1.00 69.94 127 TYR A CA 1
ATOM 1059 C C . TYR A 1 127 ? -0.563 -6.538 19.872 1.00 69.94 127 TYR A C 1
ATOM 1061 O O . TYR A 1 127 ? 0.460 -5.850 19.843 1.00 69.94 127 TYR A O 1
ATOM 1069 N N . SER A 1 128 ? -0.546 -7.796 20.315 1.00 70.38 128 SER A N 1
ATOM 1070 C CA . SER A 1 128 ? 0.694 -8.521 20.610 1.00 70.38 128 SER A CA 1
ATOM 1071 C C . SER A 1 128 ? 1.408 -8.924 19.316 1.00 70.38 128 SER A C 1
ATOM 1073 O O . SER A 1 128 ? 0.822 -8.931 18.228 1.00 70.38 128 SER A O 1
ATOM 1075 N N . LEU A 1 129 ? 2.696 -9.249 19.402 1.00 66.62 129 LEU A N 1
ATOM 1076 C CA . LEU A 1 129 ? 3.441 -9.764 18.257 1.00 66.62 129 LEU A CA 1
ATOM 1077 C C . LEU A 1 129 ? 2.762 -11.028 17.686 1.00 66.62 129 LEU A C 1
ATOM 1079 O O . LEU A 1 129 ? 2.234 -11.846 18.432 1.00 66.62 129 LEU A O 1
ATOM 1083 N N . HIS A 1 130 ? 2.757 -11.166 16.360 1.00 67.88 130 HIS A N 1
ATOM 1084 C CA . HIS A 1 130 ? 2.108 -12.227 15.576 1.00 67.88 130 HIS A CA 1
ATOM 1085 C C . HIS A 1 130 ? 0.576 -12.269 15.616 1.00 67.88 130 HIS A C 1
ATOM 1087 O O . HIS A 1 130 ? -0.023 -13.055 14.873 1.00 67.88 130 HIS A O 1
ATOM 1093 N N . SER A 1 131 ? -0.076 -11.409 16.403 1.00 72.25 131 SER A N 1
ATOM 1094 C CA . SER A 1 131 ? -1.532 -11.297 16.369 1.00 72.25 131 SER A CA 1
ATOM 1095 C C . SER A 1 131 ? -2.015 -10.696 15.043 1.00 72.25 131 SER A C 1
ATOM 1097 O O . SER A 1 131 ? -1.339 -9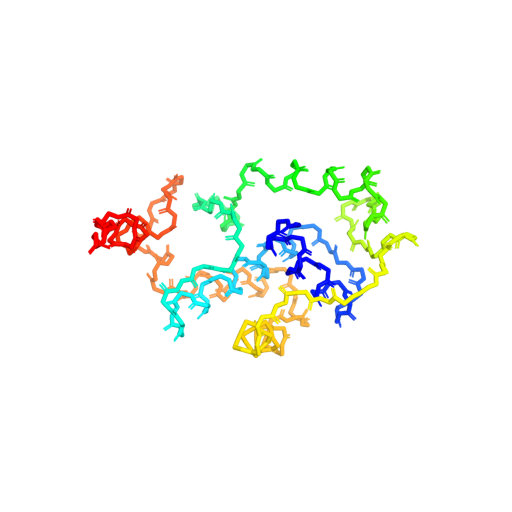.875 14.408 1.00 72.25 131 SER A O 1
ATOM 1099 N N . ARG A 1 132 ? -3.188 -11.152 14.594 1.00 73.75 132 ARG A N 1
ATOM 1100 C CA . ARG A 1 132 ? -3.863 -10.604 13.415 1.00 73.75 132 ARG A CA 1
ATOM 1101 C C . ARG A 1 132 ? -4.322 -9.188 13.736 1.00 73.75 132 ARG A C 1
ATOM 1103 O O . ARG A 1 132 ? -5.084 -8.989 14.680 1.00 73.75 132 ARG A O 1
ATOM 1110 N N . ILE A 1 133 ? -3.892 -8.222 12.932 1.00 73.75 133 ILE A N 1
ATOM 1111 C CA . ILE A 1 133 ? -4.344 -6.843 13.088 1.00 73.75 133 ILE A CA 1
ATOM 1112 C C . ILE A 1 133 ? -5.782 -6.782 12.582 1.00 73.75 133 ILE A C 1
ATOM 1114 O O . ILE A 1 133 ? -6.063 -7.177 11.452 1.00 73.75 133 ILE A O 1
ATOM 1118 N N . GLY A 1 134 ? -6.694 -6.322 13.441 1.00 63.69 134 GLY A N 1
ATOM 1119 C CA . GLY A 1 134 ? -8.101 -6.158 13.103 1.00 63.69 134 GLY A CA 1
ATOM 1120 C C . GLY A 1 134 ? -9.082 -7.220 13.609 1.00 63.69 134 GLY A C 1
ATOM 1121 O O . GLY A 1 134 ? -10.280 -7.078 13.380 1.00 63.69 134 GLY A O 1
ATOM 1122 N N . SER A 1 135 ? -8.643 -8.257 14.323 1.00 50.03 135 SER A N 1
ATOM 1123 C CA . SER A 1 135 ? -9.494 -9.388 14.751 1.00 50.03 135 SER A CA 1
ATOM 1124 C C . SER A 1 135 ? -10.889 -9.014 15.303 1.00 50.03 135 SER A C 1
ATOM 1126 O O . SER A 1 135 ? -11.868 -9.655 14.940 1.00 50.03 135 SER A O 1
ATOM 1128 N N . GLU A 1 136 ? -11.038 -7.928 16.069 1.00 48.38 136 GLU A N 1
ATOM 1129 C CA . GLU A 1 136 ? -12.323 -7.563 16.700 1.00 48.38 136 GLU A CA 1
ATOM 1130 C C . GLU A 1 136 ? -13.339 -6.852 15.777 1.00 48.38 136 GLU A C 1
ATOM 1132 O O . GLU A 1 136 ? -14.549 -6.941 16.000 1.00 48.38 136 GLU A O 1
ATOM 1137 N N . LYS A 1 137 ? -12.889 -6.164 14.715 1.00 47.56 137 LYS A N 1
ATOM 1138 C CA . LYS A 1 137 ? -13.780 -5.548 13.700 1.00 47.56 137 LYS A CA 1
ATOM 1139 C C . LYS A 1 137 ? -13.905 -6.394 12.428 1.00 47.56 137 LYS A C 1
ATOM 1141 O O . LYS A 1 137 ? -14.904 -6.287 11.720 1.00 47.56 137 LYS A O 1
ATOM 1146 N N . PHE A 1 138 ? -12.928 -7.259 12.158 1.00 45.09 138 PHE A N 1
ATOM 1147 C CA . PHE A 1 138 ? -12.859 -8.087 10.951 1.00 45.09 138 PHE A CA 1
ATOM 1148 C C . PHE A 1 138 ? -13.701 -9.372 11.057 1.00 45.09 138 PHE A C 1
ATOM 1150 O O . PHE A 1 138 ? -13.974 -10.014 10.040 1.00 45.09 138 PHE A O 1
ATOM 1157 N N . GLU A 1 139 ? -14.137 -9.752 12.263 1.00 39.41 139 GLU A N 1
ATOM 1158 C CA . GLU A 1 139 ? -15.089 -10.853 12.476 1.00 39.41 139 GLU A CA 1
ATOM 1159 C C . GLU A 1 139 ? -16.551 -10.392 12.432 1.00 39.41 139 GLU A C 1
ATOM 1161 O O . GLU A 1 139 ? -17.384 -11.058 11.814 1.00 39.41 139 GLU A O 1
ATOM 1166 N N . LYS A 1 140 ? -16.875 -9.206 12.971 1.00 39.47 140 LYS A N 1
ATOM 1167 C CA . LYS A 1 140 ? -18.257 -8.686 12.965 1.00 39.47 140 LYS A CA 1
ATOM 1168 C C . LYS A 1 140 ? -18.831 -8.439 11.561 1.00 39.47 140 LYS A C 1
ATOM 1170 O O . LYS A 1 140 ? -20.045 -8.503 11.401 1.00 39.47 140 LYS A O 1
ATOM 1175 N N . ASN A 1 141 ? -17.987 -8.213 10.550 1.00 43.41 141 ASN A N 1
ATOM 1176 C CA . ASN A 1 141 ? -18.421 -8.023 9.157 1.00 43.41 141 ASN A CA 1
ATOM 1177 C C . ASN A 1 141 ? -18.370 -9.293 8.287 1.00 43.41 141 ASN A C 1
ATOM 1179 O O . ASN A 1 141 ? -18.883 -9.261 7.173 1.00 43.41 141 ASN A O 1
ATOM 1183 N N . ARG A 1 142 ? -17.807 -10.411 8.773 1.00 40.88 142 ARG A N 1
ATOM 1184 C CA . ARG A 1 142 ? -17.842 -11.708 8.062 1.00 40.88 142 ARG A CA 1
ATOM 1185 C C . ARG A 1 142 ? -18.975 -12.631 8.519 1.00 40.88 142 ARG A C 1
ATOM 1187 O O . ARG A 1 142 ? -19.364 -13.505 7.758 1.00 40.88 142 ARG A O 1
ATOM 1194 N N . ASN A 1 143 ? -19.540 -12.385 9.703 1.00 37.72 143 ASN A N 1
ATOM 1195 C CA . ASN A 1 143 ? -20.654 -13.153 10.272 1.00 37.72 143 ASN A CA 1
ATOM 1196 C C . ASN A 1 143 ? -22.018 -12.442 10.198 1.00 37.72 143 ASN A C 1
ATOM 1198 O O . ASN A 1 143 ? -22.920 -12.780 10.963 1.00 37.72 143 ASN A O 1
ATOM 1202 N N . ARG A 1 144 ? -22.222 -11.477 9.289 1.00 38.78 144 ARG A N 1
ATOM 1203 C CA . ARG A 1 144 ? -23.605 -11.122 8.935 1.00 38.78 144 ARG A CA 1
ATOM 1204 C C . ARG A 1 144 ? -24.157 -12.264 8.077 1.00 38.78 144 ARG A C 1
ATOM 1206 O O . ARG A 1 144 ? -23.563 -12.528 7.030 1.00 38.78 144 ARG A O 1
ATOM 1213 N N . PRO A 1 145 ? -25.237 -12.950 8.493 1.00 37.06 145 PRO A N 1
ATOM 1214 C CA . PRO A 1 145 ? -25.896 -13.885 7.601 1.00 37.06 145 PRO A CA 1
ATOM 1215 C C . PRO A 1 145 ? -26.291 -13.124 6.335 1.00 37.06 145 PRO A C 1
ATOM 1217 O O . PRO A 1 145 ? -26.689 -11.958 6.413 1.00 37.06 145 PRO A O 1
ATOM 1220 N N . LEU A 1 146 ? -26.156 -13.777 5.179 1.00 42.31 146 LEU A N 1
ATOM 1221 C CA . LEU A 1 146 ? -26.877 -13.364 3.981 1.00 42.31 146 LEU A CA 1
ATOM 1222 C C . LEU A 1 146 ? -28.343 -13.260 4.398 1.00 42.31 146 LEU A C 1
ATOM 1224 O O . LEU A 1 146 ? -28.967 -14.266 4.731 1.00 42.31 146 LEU A O 1
ATOM 1228 N N . VAL A 1 147 ? -28.844 -12.030 4.487 1.00 43.31 147 VAL A N 1
ATOM 1229 C CA . VAL A 1 147 ? -30.275 -11.800 4.624 1.00 43.31 147 VAL A CA 1
ATOM 1230 C C . VAL A 1 147 ? -30.866 -12.347 3.328 1.00 43.31 147 VAL A C 1
ATOM 1232 O O . VAL A 1 147 ? -30.509 -11.854 2.256 1.00 43.31 147 VAL A O 1
ATOM 1235 N N . MET A 1 148 ? -31.617 -13.447 3.453 1.00 38.59 148 MET A N 1
ATOM 1236 C CA . MET A 1 148 ? -32.390 -14.063 2.369 1.00 38.59 148 MET A CA 1
ATOM 1237 C C . MET A 1 148 ? -33.321 -13.051 1.712 1.00 38.59 148 MET A C 1
ATOM 1239 O O . MET A 1 148 ? -33.866 -12.197 2.450 1.00 38.59 148 MET A O 1
#

InterPro domains:
  IPR025272 Antitoxin SocA-like, Panacea domain [PF13274] (23-116)

Organism: Thermotoga petrophila (strain ATCC BAA-488 / DSM 13995 / JCM 10881 / RKU-1) (NCBI:txid390874)